Protein AF-A0A8H4QZA7-F1 (afdb_monomer_lite)

Radius of gyration: 27.23 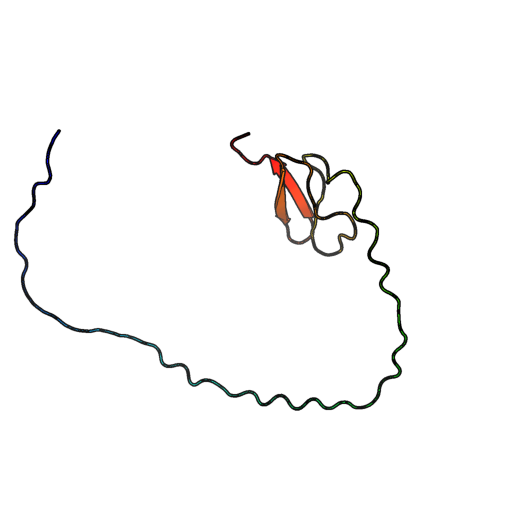Å; chains: 1; bounding box: 53×67×38 Å

Foldseek 3Di:
DDDPD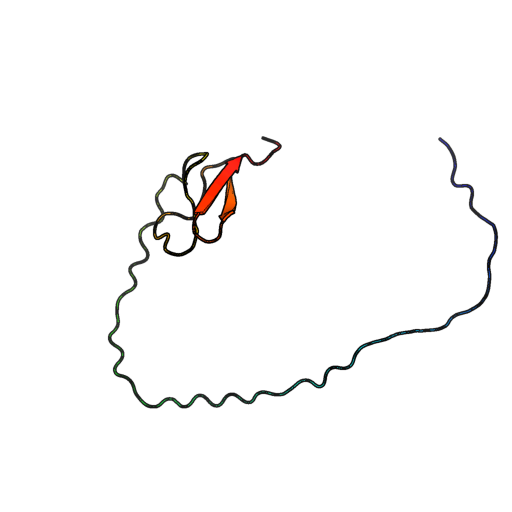DDDDDDDDDDDPPPPPPDPPPPPPDDPPDDDDPDPCPPPPLPPQPPAADEAFDFQDAPPDPHHNGHHPQWHFADPDRHGTGTHGDPPD

InterPro domains:
  IPR000254 Cellulose-binding domain [PF00734] (56-84)
  IPR000254 Cellulose-binding domain [PS00562] (60-87)
  IPR000254 Cellulose-binding domain [PS51164] (52-88)
  IPR000254 Cellulose-binding domain [SM00236] (55-88)
  IPR035971 Cellulose-binding domain superfamily [SSF57180] (54-87)

pLDDT: mean 71.04, std 19.34, range [38.72, 96.62]

Organism: NCBI:txid84607

Structure (mmCIF, N/CA/C/O backbone):
data_AF-A0A8H4QZA7-F1
#
_entry.id   AF-A0A8H4QZA7-F1
#
loop_
_atom_site.group_PDB
_atom_site.id
_atom_site.type_symbol
_atom_site.label_atom_id
_atom_site.label_alt_id
_atom_site.label_comp_id
_atom_site.label_asym_id
_atom_site.label_entity_id
_atom_site.label_seq_id
_atom_site.pdbx_PDB_ins_code
_atom_site.Cartn_x
_atom_site.Cartn_y
_atom_site.Cartn_z
_atom_site.occupancy
_atom_site.B_iso_or_equiv
_atom_site.auth_seq_id
_atom_site.auth_comp_id
_atom_site.auth_asym_id
_atom_site.auth_atom_id
_atom_site.pdbx_PDB_model_num
ATOM 1 N N . MET A 1 1 ? 16.316 -38.491 -27.281 1.00 49.25 1 MET A N 1
ATOM 2 C CA . MET A 1 1 ? 16.766 -39.887 -27.491 1.00 49.25 1 MET A CA 1
ATOM 3 C C . MET A 1 1 ? 17.206 -40.394 -26.117 1.00 49.25 1 MET A C 1
ATOM 5 O O . MET A 1 1 ? 18.049 -39.723 -25.552 1.00 49.25 1 MET A O 1
ATOM 9 N N . THR A 1 2 ? 16.696 -41.438 -25.460 1.00 38.72 2 THR A N 1
ATOM 10 C CA . THR A 1 2 ? 15.512 -42.323 -25.610 1.00 38.72 2 THR A CA 1
ATOM 11 C C . THR A 1 2 ? 15.054 -42.689 -24.164 1.00 38.72 2 THR A C 1
ATOM 13 O O . THR A 1 2 ? 15.745 -42.307 -23.227 1.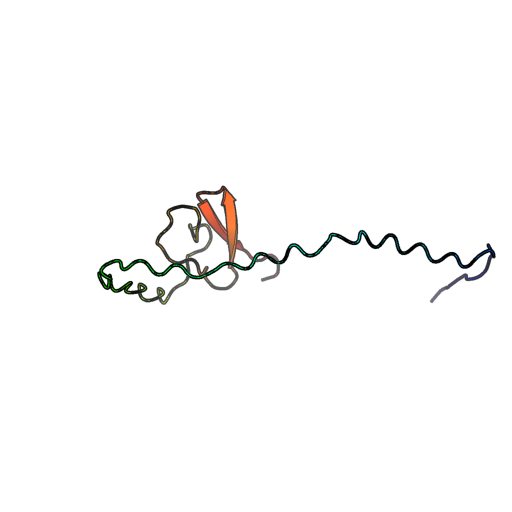00 38.72 2 THR A O 1
ATOM 16 N N . SER A 1 3 ? 13.945 -43.367 -23.844 1.00 39.16 3 SER A N 1
ATOM 17 C CA . SER A 1 3 ? 12.879 -43.998 -24.636 1.00 39.16 3 SER A CA 1
ATOM 18 C C . SER A 1 3 ? 11.581 -44.078 -23.806 1.00 39.16 3 SER A C 1
ATOM 20 O O . SER A 1 3 ? 11.650 -44.230 -22.588 1.00 39.16 3 SER A O 1
ATOM 22 N N . PHE A 1 4 ? 10.402 -44.071 -24.438 1.00 55.19 4 PHE A N 1
ATOM 23 C CA . PHE A 1 4 ? 9.135 -44.402 -23.766 1.00 55.19 4 PHE A CA 1
ATOM 24 C C . PHE A 1 4 ? 8.942 -45.928 -23.743 1.00 55.19 4 PHE A C 1
ATOM 26 O O . PHE A 1 4 ? 8.467 -46.516 -24.715 1.00 55.19 4 PHE A O 1
ATOM 33 N N . LYS A 1 5 ? 9.295 -46.590 -22.633 1.00 48.47 5 LYS A N 1
ATOM 34 C CA . LYS A 1 5 ? 9.041 -48.029 -22.442 1.00 48.47 5 LYS A CA 1
ATOM 35 C C . LYS A 1 5 ? 7.628 -48.249 -21.884 1.00 48.47 5 LYS A C 1
ATOM 37 O O . LYS A 1 5 ? 7.439 -48.412 -20.685 1.00 48.47 5 LYS A O 1
ATOM 42 N N . SER A 1 6 ? 6.642 -48.219 -22.777 1.00 48.81 6 SER A N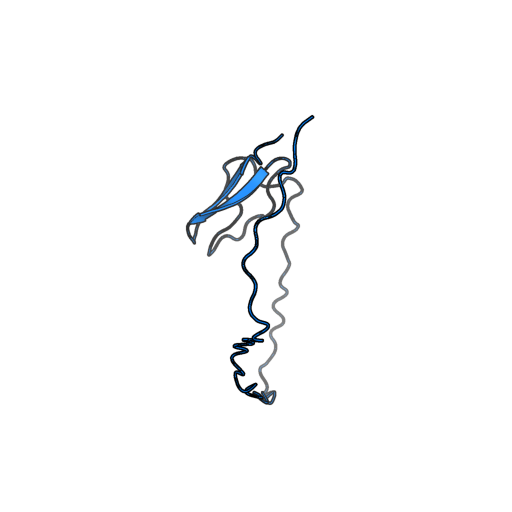 1
ATOM 43 C CA . SER A 1 6 ? 5.267 -48.634 -22.473 1.00 48.81 6 SER A CA 1
ATOM 44 C C . SER A 1 6 ? 5.168 -50.153 -22.219 1.00 48.81 6 SER A C 1
ATOM 46 O O . SER A 1 6 ? 6.075 -50.903 -22.582 1.00 48.81 6 SER A O 1
ATOM 48 N N . LEU A 1 7 ? 4.007 -50.575 -21.698 1.00 48.25 7 LEU A N 1
ATOM 49 C CA . LEU A 1 7 ? 3.446 -51.936 -21.713 1.00 48.25 7 LEU A CA 1
ATOM 50 C C . LEU A 1 7 ? 3.897 -52.956 -20.638 1.00 48.25 7 LEU A C 1
ATOM 52 O O . LEU A 1 7 ? 4.719 -53.831 -20.897 1.00 48.25 7 LEU A O 1
ATOM 56 N N . LEU A 1 8 ? 3.202 -52.942 -19.490 1.00 47.53 8 LEU A N 1
ATOM 57 C CA . LEU A 1 8 ? 2.612 -54.149 -18.869 1.00 47.53 8 LEU A CA 1
ATOM 58 C C . LEU A 1 8 ? 1.443 -53.717 -17.949 1.00 47.53 8 LEU A C 1
ATOM 60 O O . LEU A 1 8 ? 1.653 -53.152 -16.885 1.00 47.53 8 LEU A O 1
ATOM 64 N N . LEU A 1 9 ? 0.207 -53.706 -18.455 1.00 49.97 9 LEU A N 1
ATOM 65 C CA . LEU A 1 9 ? -0.807 -54.737 -18.175 1.00 49.97 9 LEU A CA 1
ATOM 66 C C . LEU A 1 9 ? -1.153 -54.929 -16.682 1.00 49.97 9 LEU A C 1
ATOM 68 O O . LEU A 1 9 ? -0.752 -55.902 -16.053 1.00 49.97 9 LEU A O 1
ATOM 72 N N . VAL A 1 10 ? -2.041 -54.067 -16.182 1.00 46.09 10 VAL A N 1
ATOM 73 C CA . VAL A 1 10 ? -3.123 -54.477 -15.272 1.00 46.09 10 VAL A CA 1
ATOM 74 C C . VAL A 1 10 ? -4.445 -54.019 -15.883 1.00 46.09 10 VAL A C 1
ATOM 76 O O . VAL A 1 10 ? -4.639 -52.841 -16.172 1.00 46.09 10 VAL A O 1
ATOM 79 N N . VAL A 1 11 ? -5.314 -54.987 -16.159 1.00 50.34 11 VAL A N 1
ATOM 80 C CA . VAL A 1 11 ? -6.684 -54.797 -16.664 1.00 50.34 11 VAL A CA 1
ATOM 81 C C . VAL A 1 11 ? -7.639 -54.833 -15.459 1.00 50.34 11 VAL A C 1
ATOM 83 O O . VAL A 1 11 ? -7.247 -55.323 -14.404 1.00 50.34 11 VAL A O 1
ATOM 86 N N . VAL A 1 12 ? -8.903 -54.430 -15.664 1.00 44.44 12 VAL A N 1
ATOM 87 C CA . VAL A 1 12 ? -10.057 -54.549 -14.737 1.00 44.44 12 VAL A CA 1
ATOM 88 C C . VAL A 1 12 ? -10.177 -53.403 -13.708 1.00 44.44 12 VAL A C 1
ATOM 90 O O . VAL A 1 12 ? -9.228 -53.144 -12.976 1.00 44.44 12 VAL A O 1
ATOM 93 N N . PRO A 1 13 ? -11.364 -52.781 -13.532 1.00 48.09 13 PRO A N 1
ATOM 94 C CA . PRO A 1 13 ? -12.430 -52.504 -14.501 1.00 48.09 13 PRO A CA 1
ATOM 95 C C . PRO A 1 13 ? -12.812 -51.004 -14.523 1.00 48.09 13 PRO A C 1
ATOM 97 O O . PRO A 1 13 ? -12.323 -50.195 -13.736 1.00 48.09 13 PRO A O 1
ATOM 100 N N . ALA A 1 14 ? -13.768 -50.625 -15.373 1.00 55.25 14 ALA A N 1
ATOM 101 C CA . ALA A 1 14 ? -14.467 -49.355 -15.196 1.00 55.25 14 ALA A CA 1
ATOM 102 C C . ALA A 1 14 ? -15.365 -49.416 -13.944 1.00 55.25 14 ALA A C 1
ATOM 104 O O . ALA A 1 14 ? -16.369 -50.127 -13.948 1.00 55.25 14 ALA A O 1
ATOM 105 N N . ILE A 1 15 ? -15.039 -48.642 -12.905 1.00 54.94 15 ILE A N 1
ATOM 106 C CA . ILE A 1 15 ? -16.010 -48.225 -11.883 1.00 54.94 15 ILE A CA 1
ATOM 107 C C . ILE A 1 15 ? -15.985 -46.706 -11.723 1.00 54.94 15 ILE A C 1
ATOM 109 O O . ILE A 1 15 ? -15.038 -46.107 -11.214 1.00 54.94 15 ILE A O 1
ATOM 113 N N . SER A 1 16 ? -17.063 -46.079 -12.184 1.00 56.75 16 SER A N 1
ATOM 114 C CA . SER A 1 16 ? -17.373 -44.680 -11.926 1.00 56.75 16 SER A CA 1
ATOM 115 C C . SER A 1 16 ? -17.628 -44.482 -10.431 1.00 56.75 16 SER A C 1
ATOM 117 O O . SER A 1 16 ? -18.698 -44.826 -9.940 1.00 56.75 16 SER A O 1
ATOM 119 N N . SER A 1 17 ? -16.674 -43.886 -9.716 1.00 53.47 17 SER A N 1
ATOM 120 C CA . SER A 1 17 ? -16.852 -43.465 -8.319 1.00 53.47 17 SER A CA 1
ATOM 121 C C . SER A 1 17 ? -16.905 -41.945 -8.218 1.00 53.47 17 SER A C 1
ATOM 123 O O . SER A 1 17 ? -16.043 -41.297 -7.626 1.00 53.47 17 SER A O 1
ATOM 125 N N . THR A 1 18 ? -17.950 -41.363 -8.809 1.00 57.09 18 THR A N 1
ATOM 126 C CA . THR A 1 18 ? -18.342 -39.973 -8.563 1.00 57.09 18 THR A CA 1
ATOM 127 C C . THR A 1 18 ? -18.907 -39.841 -7.150 1.00 57.09 18 THR A C 1
ATOM 129 O O . THR A 1 18 ? -20.122 -39.834 -6.955 1.00 57.09 18 THR A O 1
ATOM 132 N N . LEU A 1 19 ? -18.031 -39.689 -6.154 1.00 54.47 19 LEU A N 1
ATOM 133 C CA . LEU A 1 19 ? -18.404 -39.176 -4.832 1.00 54.47 19 LEU A CA 1
ATOM 134 C C . LEU A 1 19 ? -18.618 -37.657 -4.910 1.00 54.47 19 LEU A C 1
ATOM 136 O O . LEU A 1 19 ? -17.912 -36.859 -4.297 1.00 54.47 19 LEU A O 1
ATOM 140 N N . ALA A 1 20 ? -19.613 -37.261 -5.704 1.00 62.84 20 ALA A N 1
ATOM 141 C CA . ALA A 1 20 ? -20.158 -35.919 -5.675 1.00 62.84 20 ALA A CA 1
ATOM 142 C C . ALA A 1 20 ? -20.967 -35.773 -4.380 1.00 62.84 20 ALA A C 1
ATOM 144 O O . ALA A 1 20 ? -22.100 -36.243 -4.290 1.00 62.84 20 ALA A O 1
ATOM 145 N N . LEU A 1 21 ? -20.375 -35.139 -3.364 1.00 51.66 21 LEU A N 1
ATOM 146 C CA . LEU A 1 21 ? -21.106 -34.713 -2.173 1.00 51.66 21 LEU A CA 1
ATOM 147 C C . LEU A 1 21 ? -22.130 -33.644 -2.576 1.00 51.66 21 LEU A C 1
ATOM 149 O O . LEU A 1 21 ? -21.816 -32.460 -2.693 1.00 51.66 21 LEU A O 1
ATOM 153 N N . THR A 1 22 ? -23.368 -34.080 -2.797 1.00 50.84 22 THR A N 1
ATOM 154 C CA . THR A 1 22 ? -24.520 -33.212 -3.033 1.00 50.84 22 THR A CA 1
ATOM 155 C C . THR A 1 22 ? -24.892 -32.494 -1.739 1.00 50.84 22 THR A C 1
ATOM 157 O O . THR A 1 22 ? -25.711 -32.975 -0.955 1.00 50.84 22 THR A O 1
ATOM 160 N N . ILE A 1 23 ? -24.282 -31.332 -1.511 1.00 67.19 23 ILE A N 1
ATOM 161 C CA . ILE A 1 23 ? -24.743 -30.383 -0.498 1.00 67.19 23 ILE A CA 1
ATOM 162 C C . ILE A 1 23 ? -26.077 -29.802 -1.001 1.00 67.19 23 ILE A C 1
ATOM 164 O O . ILE A 1 23 ? -26.118 -29.314 -2.135 1.00 67.19 23 ILE A O 1
ATOM 168 N N . PRO A 1 24 ? -27.172 -29.825 -0.219 1.00 62.59 24 PRO A N 1
ATOM 169 C CA . PRO A 1 24 ? -28.391 -29.132 -0.609 1.00 62.59 24 PRO A CA 1
ATOM 170 C C . PRO A 1 24 ? -28.118 -27.625 -0.672 1.00 62.59 24 PRO A C 1
ATOM 172 O O . PRO A 1 24 ? -27.641 -27.027 0.294 1.00 62.59 24 PRO A O 1
ATOM 175 N N . ALA A 1 25 ? -28.429 -27.005 -1.810 1.00 64.25 25 ALA A N 1
ATOM 176 C CA . ALA A 1 25 ? -28.321 -25.563 -1.973 1.00 64.25 25 ALA A CA 1
ATOM 177 C C . ALA A 1 25 ? -29.364 -24.868 -1.085 1.00 64.25 25 ALA A C 1
ATOM 179 O O . ALA A 1 25 ? -30.531 -24.751 -1.453 1.00 64.25 25 ALA A O 1
ATOM 180 N N . ALA A 1 26 ? -28.943 -24.413 0.097 1.00 58.97 26 ALA A N 1
ATOM 181 C CA . ALA A 1 26 ? -29.777 -23.607 0.976 1.00 58.97 26 ALA A CA 1
ATOM 182 C C . ALA A 1 26 ? -30.104 -22.274 0.283 1.00 58.97 26 ALA A C 1
ATOM 184 O O . ALA A 1 26 ? -29.275 -21.366 0.219 1.00 58.97 26 ALA A O 1
ATOM 185 N N . THR A 1 27 ? -31.315 -22.162 -0.262 1.00 55.22 27 THR A N 1
ATOM 186 C CA . THR A 1 27 ? -31.815 -20.930 -0.874 1.00 55.22 27 THR A CA 1
ATOM 187 C C . THR A 1 27 ? -32.137 -19.917 0.222 1.00 55.22 27 THR A C 1
ATOM 189 O O . THR A 1 27 ? -33.251 -19.872 0.741 1.00 55.22 27 THR A O 1
ATOM 192 N N . ILE A 1 28 ? -31.148 -19.106 0.604 1.00 56.53 28 ILE A N 1
ATOM 193 C CA . ILE A 1 28 ? -31.353 -18.014 1.559 1.00 56.53 28 ILE A CA 1
ATOM 194 C C . ILE A 1 28 ? -31.993 -16.837 0.817 1.00 56.53 28 ILE A C 1
ATOM 196 O O . ILE A 1 28 ? -31.311 -15.960 0.287 1.00 56.53 28 ILE A O 1
ATOM 200 N N . THR A 1 29 ? -33.326 -16.821 0.785 1.00 57.09 29 THR A N 1
ATOM 201 C CA . THR A 1 29 ? -34.118 -15.671 0.334 1.00 57.09 29 THR A CA 1
ATOM 202 C C . THR A 1 29 ? -33.951 -14.520 1.328 1.00 57.09 29 THR A C 1
ATOM 204 O O . THR A 1 29 ? -34.738 -14.362 2.259 1.00 57.09 29 THR A O 1
ATOM 207 N N . SER A 1 30 ? -32.902 -13.717 1.147 1.00 43.09 30 SER A N 1
ATOM 208 C CA . SER A 1 30 ? -32.685 -12.502 1.931 1.00 43.09 30 SER A CA 1
ATOM 209 C C . SER A 1 30 ? -33.588 -11.380 1.417 1.00 43.09 30 SER A C 1
ATOM 211 O O . SER A 1 30 ? -33.341 -10.785 0.367 1.00 43.09 30 SER A O 1
ATOM 213 N N . THR A 1 31 ? -34.664 -11.102 2.149 1.00 57.59 31 THR A N 1
ATOM 214 C CA . THR A 1 31 ? -35.538 -9.949 1.909 1.00 57.59 31 THR A CA 1
ATOM 215 C C . THR A 1 31 ? -34.827 -8.648 2.299 1.00 57.59 31 THR A C 1
ATOM 217 O O . THR A 1 31 ? -34.423 -8.526 3.460 1.00 57.59 31 THR A O 1
ATOM 220 N N . PRO A 1 32 ? -34.723 -7.635 1.419 1.00 60.44 32 PRO A N 1
ATOM 221 C CA . PRO A 1 32 ? -34.202 -6.329 1.807 1.00 60.44 32 PRO A CA 1
ATOM 222 C C . PRO A 1 32 ? -35.239 -5.566 2.647 1.00 60.44 32 PRO A C 1
ATOM 224 O O . PRO A 1 32 ? -36.091 -4.852 2.118 1.00 60.44 32 PRO A O 1
ATOM 227 N N . VAL A 1 33 ? -35.154 -5.693 3.973 1.00 57.16 33 VAL A N 1
ATOM 228 C CA . VAL A 1 33 ? -35.883 -4.823 4.909 1.00 57.16 33 VAL A CA 1
ATOM 229 C C . VAL A 1 33 ? -35.190 -3.460 4.940 1.00 57.16 33 VAL A C 1
ATOM 231 O O . VAL A 1 33 ? -34.250 -3.234 5.699 1.00 57.16 33 VAL A O 1
ATOM 234 N N . GLN A 1 34 ? -35.653 -2.541 4.092 1.00 59.84 34 GLN A N 1
ATOM 235 C CA . GLN A 1 34 ? -35.300 -1.125 4.186 1.00 59.84 34 GLN A CA 1
ATOM 236 C C . GLN A 1 34 ? -36.200 -0.429 5.212 1.00 59.84 34 GLN A C 1
ATOM 238 O O . GLN A 1 34 ? -37.229 0.149 4.869 1.00 59.84 34 GLN A O 1
ATOM 243 N N . THR A 1 35 ? -35.783 -0.452 6.477 1.00 52.72 35 THR A N 1
ATOM 244 C CA . THR A 1 35 ? -36.261 0.516 7.471 1.00 52.72 35 THR A CA 1
ATOM 245 C C . THR A 1 35 ? -35.374 1.754 7.374 1.00 52.72 35 THR A C 1
ATOM 247 O O . THR A 1 35 ? -34.150 1.640 7.422 1.00 52.72 35 THR A O 1
ATOM 250 N N . GLY A 1 36 ? -35.979 2.926 7.178 1.00 67.88 36 GLY A N 1
ATOM 251 C CA . GLY A 1 36 ? -35.252 4.147 6.828 1.00 67.88 36 GLY A CA 1
ATOM 252 C C . GLY A 1 36 ? -34.191 4.557 7.853 1.00 67.88 36 GLY A C 1
ATOM 253 O O . GLY A 1 36 ? -34.476 4.682 9.041 1.00 67.88 36 GLY A O 1
ATOM 254 N N . SER A 1 37 ? -32.986 4.838 7.359 1.00 67.25 37 SER A N 1
ATOM 255 C CA . SER A 1 37 ? -31.938 5.570 8.072 1.00 67.25 37 SER A CA 1
ATOM 256 C C . SER A 1 37 ? -31.641 6.847 7.290 1.00 67.25 37 SER A C 1
ATOM 258 O O . SER A 1 37 ? -31.664 6.823 6.056 1.00 67.25 37 SER A O 1
ATOM 260 N N . CYS A 1 38 ? -31.392 7.973 7.966 1.00 51.97 38 CYS A N 1
ATOM 261 C CA . CYS A 1 38 ? -30.994 9.180 7.251 1.00 51.97 38 CYS A CA 1
ATOM 262 C C . CYS A 1 38 ? -29.570 8.991 6.710 1.00 51.97 38 CYS A C 1
ATOM 264 O O . CYS A 1 38 ? -28.613 8.775 7.454 1.00 51.97 38 CYS A O 1
ATOM 266 N N . PHE A 1 39 ? -29.430 9.038 5.387 1.00 61.75 39 PHE A N 1
ATOM 267 C CA . PHE A 1 39 ? -28.130 8.925 4.744 1.00 61.75 39 PHE A CA 1
ATOM 268 C C . PHE A 1 39 ? -27.376 10.245 4.891 1.00 61.75 39 PHE A C 1
ATOM 270 O O . PHE A 1 39 ? -27.503 11.153 4.070 1.00 61.75 39 PHE A O 1
ATOM 277 N N . THR A 1 40 ? -26.555 10.340 5.935 1.00 54.62 40 THR A N 1
ATOM 278 C CA . THR A 1 40 ? -25.451 11.297 5.959 1.00 54.62 40 THR A CA 1
ATOM 279 C C . THR A 1 40 ? -24.465 10.877 4.873 1.00 54.62 40 THR A C 1
ATOM 281 O O . THR A 1 40 ? -23.723 9.910 5.043 1.00 54.62 40 THR A O 1
ATOM 284 N N . THR A 1 41 ? -24.478 11.576 3.737 1.00 55.19 41 THR A N 1
ATOM 285 C CA . THR A 1 41 ? -23.535 11.355 2.632 1.00 55.19 41 THR A CA 1
ATOM 286 C C . THR A 1 41 ? -22.134 11.798 3.049 1.00 55.19 41 THR A C 1
ATOM 288 O O . THR A 1 41 ? -21.668 12.879 2.689 1.00 55.19 41 THR A O 1
ATOM 291 N N . THR A 1 42 ? -21.444 10.960 3.821 1.00 52.59 42 THR A N 1
ATOM 292 C CA . THR A 1 42 ? -20.014 11.117 4.076 1.00 52.59 42 THR A CA 1
ATOM 293 C C . THR A 1 42 ? -19.289 10.817 2.773 1.00 52.59 42 THR A C 1
ATOM 295 O O . THR A 1 42 ? -19.124 9.660 2.389 1.00 52.59 42 THR A O 1
ATOM 298 N N . VAL A 1 43 ? -18.902 11.876 2.065 1.00 58.66 43 VAL A N 1
ATOM 299 C CA . VAL A 1 43 ? -18.142 11.779 0.820 1.00 58.66 43 VAL A CA 1
ATOM 300 C C . VAL A 1 43 ? -16.809 11.106 1.139 1.00 58.66 43 VAL A C 1
ATOM 302 O O . VAL A 1 43 ? -15.924 11.719 1.733 1.00 58.66 43 VAL A O 1
ATOM 305 N N . VAL A 1 44 ? -16.662 9.833 0.771 1.00 61.47 44 VAL A N 1
ATOM 306 C CA . VAL A 1 44 ? -15.370 9.147 0.841 1.00 61.47 44 VAL A CA 1
ATOM 307 C C . VAL A 1 44 ? -14.537 9.668 -0.323 1.00 61.47 44 VAL A C 1
ATOM 309 O O . VAL A 1 44 ? -14.506 9.079 -1.401 1.00 61.47 44 VAL A O 1
ATOM 312 N N . THR A 1 45 ? -13.884 10.812 -0.118 1.00 50.41 45 THR A N 1
ATOM 313 C CA . THR A 1 45 ? -12.785 11.258 -0.973 1.00 50.41 45 THR A CA 1
ATOM 314 C C . THR A 1 45 ? -11.683 10.217 -0.890 1.00 50.41 45 THR A C 1
ATOM 316 O O . THR A 1 45 ? -10.883 10.228 0.046 1.00 50.41 45 THR A O 1
ATOM 319 N N . THR A 1 46 ? -11.661 9.300 -1.857 1.00 53.72 46 THR A N 1
ATOM 320 C CA . THR A 1 46 ? -10.530 8.407 -2.090 1.00 53.72 46 THR A CA 1
ATOM 321 C C . THR A 1 46 ? -9.291 9.289 -2.253 1.00 53.72 46 THR A C 1
ATOM 323 O O . THR A 1 46 ? -9.292 10.140 -3.148 1.00 53.72 46 THR A O 1
ATOM 326 N N . PRO A 1 47 ? -8.265 9.169 -1.390 1.00 63.25 47 PRO A N 1
ATOM 327 C CA . PRO A 1 47 ? -7.052 9.955 -1.551 1.00 63.25 47 PRO A CA 1
ATOM 328 C C . PRO A 1 47 ? -6.465 9.702 -2.944 1.00 63.25 47 PRO A C 1
ATOM 330 O O . PRO A 1 47 ? -6.526 8.562 -3.417 1.00 63.25 47 PRO A O 1
ATOM 333 N N . PRO A 1 48 ? -5.908 10.721 -3.623 1.00 53.56 48 PRO A N 1
ATOM 334 C CA . PRO A 1 48 ? -5.239 10.496 -4.895 1.00 53.56 48 PRO A CA 1
ATOM 335 C C . PRO A 1 48 ? -4.138 9.456 -4.686 1.00 53.56 48 PRO A C 1
ATOM 337 O O . PRO A 1 48 ? -3.268 9.643 -3.832 1.00 53.56 48 PRO A O 1
ATOM 340 N N . ALA A 1 49 ? -4.195 8.358 -5.444 1.00 58.56 49 ALA A N 1
ATOM 341 C CA . ALA A 1 49 ? -3.168 7.326 -5.399 1.00 58.56 49 ALA A CA 1
ATOM 342 C C . ALA A 1 49 ? -1.806 7.999 -5.646 1.00 58.56 49 ALA A C 1
ATOM 344 O O . ALA A 1 49 ? -1.652 8.676 -6.670 1.00 58.56 49 ALA A O 1
ATOM 345 N N . PRO A 1 50 ? -0.839 7.899 -4.715 1.00 56.88 50 PRO A N 1
ATOM 346 C CA . PRO A 1 50 ? 0.407 8.628 -4.848 1.00 56.88 50 PRO A CA 1
ATOM 347 C C . PRO A 1 50 ? 1.141 8.150 -6.096 1.00 56.88 50 PRO A C 1
ATOM 349 O O . PRO A 1 50 ? 1.306 6.957 -6.339 1.00 56.88 50 PRO A O 1
ATOM 352 N N . THR A 1 51 ? 1.605 9.113 -6.886 1.00 61.88 51 THR A N 1
ATOM 353 C CA . THR A 1 51 ? 2.252 8.908 -8.190 1.00 61.88 51 THR A CA 1
ATOM 354 C C . THR A 1 51 ? 3.635 8.249 -8.111 1.00 61.88 51 THR A C 1
ATOM 356 O O . THR A 1 51 ? 4.283 8.056 -9.137 1.00 61.88 51 THR A O 1
ATOM 359 N N . GLY A 1 52 ? 4.072 7.854 -6.913 1.00 70.38 52 GLY A N 1
ATOM 360 C CA . GLY A 1 52 ? 5.141 6.891 -6.682 1.00 70.38 52 GLY A CA 1
ATOM 361 C C . GLY A 1 52 ? 4.633 5.785 -5.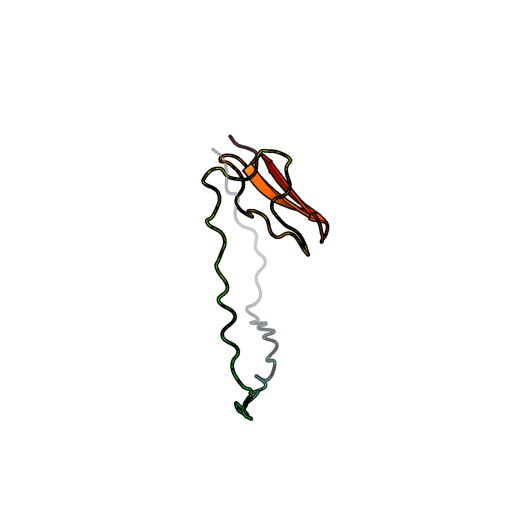758 1.00 70.38 52 GLY A C 1
ATOM 362 O O . GLY A 1 52 ? 4.157 6.072 -4.660 1.00 70.38 52 GLY A O 1
ATOM 363 N N . GLY A 1 53 ? 4.739 4.531 -6.204 1.00 85.25 53 GLY A N 1
ATOM 364 C CA . GLY A 1 53 ? 4.407 3.369 -5.379 1.00 85.25 53 GLY A CA 1
ATOM 365 C C . GLY A 1 53 ? 5.325 3.245 -4.159 1.00 85.25 53 GLY A C 1
ATOM 366 O O . GLY A 1 53 ? 6.444 3.765 -4.149 1.00 85.25 53 GLY A O 1
ATOM 367 N N . VAL A 1 54 ? 4.856 2.530 -3.137 1.00 91.44 54 VAL A N 1
ATOM 368 C CA . VAL A 1 54 ? 5.572 2.291 -1.878 1.00 91.44 54 VAL A CA 1
ATOM 369 C C . VAL A 1 54 ? 6.992 1.770 -2.156 1.00 91.44 54 VAL A C 1
ATOM 371 O O . VAL A 1 54 ? 7.141 0.806 -2.918 1.00 91.44 54 VAL A O 1
ATOM 374 N N . PRO A 1 55 ? 8.041 2.377 -1.564 1.00 91.31 55 PRO A N 1
ATOM 375 C CA . PRO A 1 55 ? 9.410 1.964 -1.827 1.00 91.31 55 PRO A CA 1
ATOM 376 C C . PRO A 1 55 ? 9.701 0.552 -1.304 1.00 91.31 55 PRO A C 1
ATOM 378 O O . PRO A 1 55 ? 9.015 0.020 -0.429 1.00 91.31 55 PRO A O 1
ATOM 381 N N . LEU A 1 56 ? 10.762 -0.063 -1.822 1.00 92.06 56 LEU A N 1
ATOM 382 C CA . LEU A 1 56 ? 11.174 -1.400 -1.404 1.00 92.06 56 LEU A CA 1
ATOM 383 C C . LEU A 1 56 ? 11.433 -1.459 0.116 1.00 92.06 56 LEU A C 1
ATOM 385 O O . LEU A 1 56 ? 12.088 -0.582 0.674 1.00 92.06 56 LEU A O 1
ATOM 389 N N . TRP A 1 57 ? 10.927 -2.513 0.759 1.00 93.25 57 TRP A N 1
ATOM 390 C CA . TRP A 1 57 ? 10.921 -2.787 2.203 1.00 93.25 57 TRP A CA 1
ATOM 391 C C . TRP A 1 57 ? 9.979 -1.932 3.072 1.00 93.25 57 TRP A C 1
ATOM 393 O O . TRP A 1 57 ? 9.928 -2.148 4.285 1.00 93.25 57 TRP A O 1
ATOM 403 N N . TRP A 1 58 ? 9.178 -1.036 2.486 1.00 94.62 58 TRP A N 1
ATOM 404 C CA . TRP A 1 58 ? 8.191 -0.223 3.213 1.00 94.62 58 TRP A CA 1
ATOM 405 C C . TRP A 1 58 ? 6.810 -0.884 3.318 1.00 94.62 58 TRP A C 1
ATOM 407 O O . TRP A 1 58 ? 6.520 -1.874 2.642 1.00 94.62 58 TRP A O 1
ATOM 417 N N . GLN A 1 59 ? 5.956 -0.331 4.188 1.00 96.00 59 GLN A N 1
ATOM 418 C CA . GLN A 1 59 ? 4.599 -0.826 4.413 1.00 96.00 59 GLN A CA 1
ATOM 419 C C . GLN A 1 59 ? 3.658 -0.453 3.263 1.00 96.00 59 GLN A C 1
ATOM 421 O O . GLN A 1 59 ? 3.526 0.725 2.936 1.00 96.00 59 GLN A O 1
ATOM 426 N N . CYS A 1 60 ? 2.963 -1.457 2.733 1.00 96.00 60 CYS A N 1
ATOM 427 C CA . CYS A 1 60 ? 1.968 -1.375 1.655 1.00 96.00 60 CYS A CA 1
ATOM 428 C C . CYS A 1 60 ? 0.607 -1.966 2.056 1.00 96.00 60 CYS A C 1
ATOM 430 O O . CYS A 1 60 ? -0.222 -2.274 1.210 1.00 96.00 60 CYS A O 1
ATOM 432 N N . GLY A 1 61 ? 0.373 -2.213 3.345 1.00 94.94 61 GLY A N 1
ATOM 433 C CA . GLY A 1 61 ? -0.891 -2.787 3.789 1.00 94.94 61 GLY A CA 1
ATOM 434 C C . GLY A 1 61 ? -0.861 -3.352 5.199 1.00 94.94 61 GLY A C 1
ATOM 435 O O . GLY A 1 61 ? 0.127 -3.230 5.933 1.00 94.94 61 GLY A O 1
ATOM 436 N N . GLY A 1 62 ? -1.974 -3.992 5.545 1.00 95.94 62 GLY A N 1
ATOM 437 C CA . GLY A 1 62 ? -2.278 -4.514 6.872 1.00 95.94 62 GLY A CA 1
ATOM 438 C C . GLY A 1 62 ? -3.499 -3.838 7.496 1.00 95.94 62 GLY A C 1
ATOM 439 O O . GLY A 1 62 ? -3.950 -2.782 7.053 1.00 95.94 62 GLY A O 1
ATOM 440 N N . LEU A 1 63 ? -4.058 -4.464 8.529 1.00 96.00 63 LEU A N 1
ATOM 441 C CA . LEU A 1 63 ? -5.191 -3.934 9.286 1.00 96.00 63 LEU A CA 1
ATOM 442 C C . LEU A 1 63 ? -4.868 -2.540 9.854 1.00 96.00 63 LEU A C 1
ATOM 444 O O . LEU A 1 63 ? -3.888 -2.367 10.574 1.00 96.00 63 LEU A O 1
ATOM 448 N N . GLY A 1 64 ? -5.712 -1.555 9.536 1.00 93.81 64 GLY A N 1
ATOM 449 C CA . GLY A 1 64 ? -5.552 -0.163 9.972 1.00 93.81 64 GLY A CA 1
ATOM 450 C C . GLY A 1 64 ? -4.594 0.687 9.127 1.00 93.81 64 GLY A C 1
ATOM 451 O O . GLY A 1 64 ? -4.444 1.873 9.411 1.00 93.81 64 GLY A O 1
ATOM 452 N N . TYR A 1 65 ? -3.970 0.132 8.085 1.00 92.12 65 TYR A N 1
ATOM 453 C CA . TYR A 1 65 ? -3.141 0.905 7.161 1.00 92.12 65 TYR A CA 1
ATOM 454 C C . TYR A 1 65 ? -4.012 1.737 6.204 1.00 92.12 65 TYR A C 1
ATOM 456 O O . TYR A 1 65 ? -4.861 1.196 5.499 1.00 92.12 65 TYR A O 1
ATOM 464 N N . THR A 1 66 ? -3.786 3.053 6.168 1.00 91.25 66 THR A N 1
ATOM 465 C CA . THR A 1 66 ? -4.526 4.020 5.329 1.00 91.25 66 THR A CA 1
ATOM 466 C C . THR A 1 66 ? -3.657 4.674 4.247 1.00 91.25 66 THR A C 1
ATOM 468 O O . THR A 1 66 ? -4.053 5.680 3.661 1.00 91.25 66 THR A O 1
ATOM 471 N N . GLY A 1 67 ? -2.441 4.164 4.040 1.00 87.19 67 GLY A N 1
ATOM 472 C CA . GLY A 1 67 ? -1.521 4.633 3.005 1.00 87.19 67 GLY A CA 1
ATOM 473 C C . GLY A 1 67 ? -1.712 3.909 1.662 1.00 87.19 67 GLY A C 1
ATOM 474 O O . GLY A 1 67 ? -2.661 3.142 1.502 1.00 87.19 67 GLY A O 1
ATOM 475 N N . PRO A 1 68 ? -0.807 4.132 0.695 1.00 88.56 68 PRO A N 1
ATOM 476 C CA . PRO A 1 68 ? -0.808 3.427 -0.588 1.00 88.56 68 PRO A CA 1
ATOM 477 C C . PRO A 1 68 ? -0.527 1.925 -0.481 1.00 88.56 68 PRO A C 1
ATOM 479 O O . PRO A 1 68 ? 0.452 1.493 0.117 1.00 88.56 68 PRO A O 1
ATOM 482 N N . ASP A 1 69 ? -1.347 1.127 -1.152 1.00 90.25 69 ASP A N 1
ATOM 483 C CA . ASP A 1 69 ? -1.232 -0.330 -1.250 1.00 90.25 69 ASP A CA 1
ATOM 484 C C . ASP A 1 69 ? -0.350 -0.810 -2.421 1.00 90.25 69 ASP A C 1
ATOM 486 O O . ASP A 1 69 ? 0.164 -1.932 -2.428 1.00 90.25 69 ASP A O 1
ATOM 490 N N . ILE A 1 70 ? -0.119 0.061 -3.405 1.00 90.25 70 ILE A N 1
ATOM 491 C CA . ILE A 1 70 ? 0.686 -0.228 -4.596 1.00 90.25 70 ILE A CA 1
ATOM 492 C C . ILE A 1 70 ? 2.182 -0.054 -4.295 1.00 90.25 70 ILE A C 1
ATOM 494 O O . ILE A 1 70 ? 2.646 1.048 -4.003 1.00 90.25 70 ILE A O 1
ATOM 498 N N . CYS A 1 71 ? 2.958 -1.129 -4.441 1.00 92.81 71 CYS A N 1
ATOM 499 C CA . CYS A 1 71 ? 4.423 -1.089 -4.406 1.00 92.81 71 CYS A CA 1
ATOM 500 C C . CYS A 1 71 ? 5.035 -0.469 -5.670 1.00 92.81 71 CYS A C 1
ATOM 502 O O . CYS A 1 71 ? 4.457 -0.527 -6.755 1.00 92.81 71 CYS A O 1
ATOM 504 N N . GLY A 1 72 ? 6.252 0.068 -5.549 1.00 89.81 72 GLY A N 1
ATOM 505 C CA . GLY A 1 72 ? 7.069 0.457 -6.699 1.00 89.81 72 GLY A CA 1
ATOM 506 C C . GLY A 1 72 ? 7.367 -0.715 -7.649 1.00 89.81 72 GLY A C 1
ATOM 507 O O . GLY A 1 72 ? 7.318 -1.885 -7.261 1.00 89.81 72 GLY A O 1
ATOM 508 N N . ALA A 1 73 ? 7.696 -0.399 -8.905 1.00 88.44 73 ALA A N 1
ATOM 509 C CA . ALA A 1 73 ? 7.986 -1.395 -9.939 1.00 88.44 73 ALA A CA 1
ATOM 510 C C . ALA A 1 73 ? 9.079 -2.400 -9.508 1.00 88.44 73 ALA A C 1
ATOM 512 O O . ALA A 1 73 ? 9.999 -2.060 -8.766 1.00 88.44 73 ALA A O 1
ATOM 513 N N . GLY A 1 74 ? 8.957 -3.658 -9.949 1.00 88.75 74 GLY A N 1
ATOM 514 C CA . GLY A 1 74 ? 9.841 -4.759 -9.528 1.00 88.75 74 GLY A CA 1
ATOM 515 C C . GLY A 1 74 ? 9.593 -5.279 -8.101 1.00 88.75 74 GLY A C 1
ATOM 516 O O . GLY A 1 74 ? 10.241 -6.236 -7.675 1.00 88.75 74 GLY A O 1
ATOM 517 N N . SER A 1 75 ? 8.639 -4.696 -7.367 1.00 92.62 75 SER A N 1
ATOM 518 C CA . SER A 1 75 ? 8.270 -5.094 -6.004 1.00 92.62 75 SER A CA 1
ATOM 519 C C . SER A 1 75 ? 6.803 -5.526 -5.923 1.00 92.62 75 SER A C 1
ATOM 521 O O . SER A 1 75 ? 5.957 -5.051 -6.677 1.00 92.62 75 SER A O 1
ATOM 523 N N . LYS A 1 76 ? 6.484 -6.412 -4.976 1.00 92.69 76 LYS A N 1
ATOM 524 C CA . LYS A 1 76 ? 5.117 -6.873 -4.676 1.00 92.69 76 LYS A CA 1
ATOM 525 C C . LYS A 1 76 ? 4.814 -6.693 -3.191 1.00 92.69 76 LYS A C 1
ATOM 527 O O . LYS A 1 76 ? 5.714 -6.861 -2.367 1.00 92.69 76 LYS A O 1
ATOM 532 N N . CYS A 1 77 ? 3.560 -6.408 -2.851 1.00 94.94 77 CYS A N 1
ATOM 533 C CA . CYS A 1 77 ? 3.140 -6.327 -1.457 1.00 94.94 77 CYS A CA 1
ATOM 534 C C . CYS A 1 77 ? 2.996 -7.743 -0.878 1.00 94.94 77 CYS A C 1
ATOM 536 O O . CYS A 1 77 ? 2.208 -8.543 -1.381 1.00 94.94 77 CYS A O 1
ATOM 538 N N . VAL A 1 78 ? 3.788 -8.076 0.142 1.00 94.94 78 VAL A N 1
ATOM 539 C CA . VAL A 1 78 ? 3.811 -9.394 0.793 1.00 94.94 78 VAL A CA 1
ATOM 540 C C . VAL A 1 78 ? 3.314 -9.256 2.234 1.00 94.94 78 VAL A C 1
ATOM 542 O O . VAL A 1 78 ? 3.888 -8.469 2.988 1.00 94.94 78 VAL A O 1
ATOM 545 N N . PRO A 1 79 ? 2.288 -10.009 2.665 1.00 95.62 79 PRO A N 1
ATOM 546 C CA . PRO A 1 79 ? 1.867 -10.008 4.061 1.00 95.62 79 PRO A CA 1
ATOM 547 C C . PRO A 1 79 ? 2.967 -10.602 4.950 1.00 95.62 79 PRO A C 1
ATOM 549 O O . PRO A 1 79 ? 3.359 -11.753 4.771 1.00 95.62 79 PRO A O 1
ATOM 552 N N . VAL A 1 80 ? 3.450 -9.826 5.924 1.00 95.81 80 VAL A N 1
ATOM 553 C CA . VAL A 1 80 ? 4.388 -10.307 6.957 1.00 95.81 80 VAL A CA 1
ATOM 554 C C . VAL A 1 80 ? 3.613 -10.705 8.213 1.00 95.81 80 VAL A C 1
ATOM 556 O O . VAL A 1 80 ? 3.917 -11.707 8.853 1.00 95.81 80 VAL A O 1
ATOM 559 N N . ASN A 1 81 ? 2.579 -9.934 8.557 1.00 95.81 81 ASN A N 1
ATOM 560 C CA . ASN A 1 81 ? 1.578 -10.271 9.565 1.00 95.81 81 ASN A CA 1
ATOM 561 C C . ASN A 1 81 ? 0.257 -9.532 9.266 1.00 95.81 81 ASN A C 1
ATOM 563 O O . ASN A 1 81 ? 0.173 -8.752 8.321 1.00 95.81 81 ASN A O 1
ATOM 567 N N . GLN A 1 82 ? -0.778 -9.751 10.082 1.00 95.94 82 GLN A N 1
ATOM 568 C CA . GLN A 1 82 ? -2.110 -9.162 9.873 1.00 95.94 82 GLN A CA 1
ATOM 569 C C . GLN A 1 82 ? -2.143 -7.614 9.857 1.00 95.94 82 GLN A C 1
ATOM 571 O O . GLN A 1 82 ? -3.000 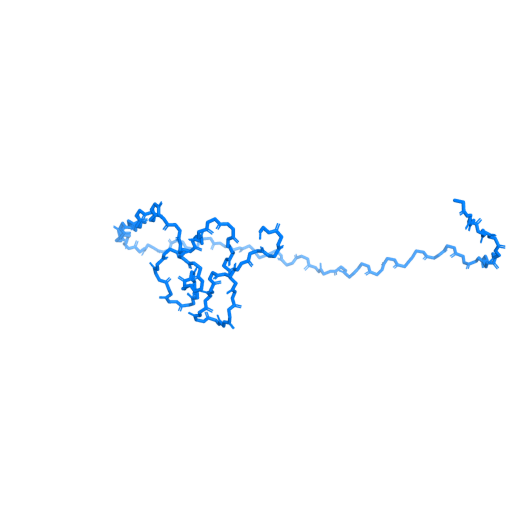-7.044 9.190 1.00 95.94 82 GLN A O 1
ATOM 576 N N . TYR A 1 83 ? -1.215 -6.936 10.544 1.00 95.62 83 TYR A N 1
ATOM 577 C CA . TYR A 1 83 ? -1.139 -5.469 10.653 1.00 95.62 83 TYR A CA 1
ATOM 578 C C . TYR A 1 83 ? -0.082 -4.836 9.733 1.00 95.62 83 TYR A C 1
ATOM 580 O O . TYR A 1 83 ? -0.095 -3.623 9.547 1.00 95.62 83 TYR A O 1
ATOM 588 N N . TYR A 1 84 ? 0.828 -5.627 9.155 1.00 94.81 84 TYR A N 1
ATOM 589 C CA . TYR A 1 84 ? 1.974 -5.124 8.395 1.00 94.81 84 TYR A CA 1
ATOM 590 C C . TYR A 1 84 ? 2.279 -5.997 7.174 1.00 94.81 84 TYR A C 1
ATOM 592 O O . TYR A 1 84 ? 2.679 -7.162 7.287 1.00 94.81 84 TYR A O 1
ATOM 600 N N . TYR A 1 85 ? 2.071 -5.419 5.992 1.00 96.62 85 TYR A N 1
ATOM 601 C CA . TYR A 1 85 ? 2.405 -6.004 4.697 1.00 96.62 85 TYR A CA 1
ATOM 602 C C . TYR A 1 85 ? 3.524 -5.155 4.082 1.00 96.62 85 TYR A C 1
ATOM 604 O O . TYR A 1 85 ? 3.477 -3.927 4.159 1.00 96.62 85 TYR A O 1
ATOM 612 N N . GLN A 1 86 ? 4.530 -5.794 3.490 1.00 96.56 86 GLN A N 1
ATOM 613 C CA . GLN A 1 86 ? 5.785 -5.169 3.079 1.00 96.56 86 GLN A CA 1
ATOM 614 C C . GLN A 1 86 ? 6.018 -5.286 1.572 1.00 96.56 86 GLN A C 1
ATOM 616 O O . GLN A 1 86 ? 5.853 -6.364 1.002 1.00 96.56 86 GLN A O 1
ATOM 621 N N . CYS A 1 87 ? 6.489 -4.218 0.929 1.00 95.69 87 CYS A N 1
ATOM 622 C CA . CYS A 1 87 ? 6.982 -4.302 -0.443 1.00 95.69 87 CYS A CA 1
ATOM 623 C C . CYS A 1 87 ? 8.292 -5.083 -0.491 1.00 95.69 87 CYS A C 1
ATOM 625 O O . CYS A 1 87 ? 9.313 -4.625 0.014 1.00 95.69 87 CYS A O 1
ATOM 627 N N . GLN A 1 88 ? 8.278 -6.255 -1.115 1.00 95.00 88 GLN A N 1
ATOM 628 C CA . GLN A 1 88 ? 9.454 -7.114 -1.260 1.00 95.00 88 GLN A CA 1
ATOM 629 C C . GLN A 1 88 ? 9.779 -7.340 -2.739 1.00 95.00 88 GLN A C 1
ATOM 631 O O . GLN A 1 88 ? 8.860 -7.276 -3.565 1.00 95.00 88 GLN A O 1
ATOM 636 N N . PRO A 1 89 ? 11.037 -7.669 -3.094 1.00 93.69 89 PRO A N 1
ATOM 637 C CA . PRO A 1 89 ? 11.411 -7.893 -4.484 1.00 93.69 89 PRO A CA 1
ATOM 638 C C . PRO A 1 89 ? 10.581 -9.024 -5.098 1.00 93.69 89 PRO A C 1
ATOM 640 O O . PRO A 1 89 ? 10.206 -9.994 -4.421 1.00 93.69 89 PRO A O 1
ATOM 643 N N . VAL A 1 90 ? 10.292 -8.927 -6.391 1.00 89.62 90 VAL A N 1
ATOM 644 C CA . VAL A 1 90 ? 9.844 -10.086 -7.164 1.00 89.62 90 VAL A CA 1
ATOM 645 C C . VAL A 1 90 ? 11.104 -10.825 -7.638 1.00 89.62 90 VAL A C 1
ATOM 647 O O . VAL A 1 90 ? 11.887 -10.236 -8.376 1.00 89.62 90 VAL A O 1
ATOM 650 N N . PRO A 1 91 ? 11.359 -12.077 -7.209 1.00 80.25 91 PRO A N 1
ATOM 651 C CA . PRO A 1 91 ? 12.540 -12.807 -7.660 1.00 80.25 91 PRO A CA 1
ATOM 652 C C . PRO A 1 91 ? 12.428 -13.095 -9.163 1.00 80.25 91 PRO A C 1
ATOM 654 O O . PRO A 1 91 ? 11.507 -13.796 -9.582 1.00 80.25 91 PRO A O 1
ATOM 657 N N . GLY A 1 92 ? 13.351 -12.548 -9.959 1.00 70.25 92 GLY A N 1
ATOM 658 C CA . GLY A 1 92 ? 13.347 -12.668 -11.424 1.00 70.25 92 GLY A CA 1
ATOM 659 C C . GLY A 1 92 ? 13.495 -11.356 -12.208 1.00 70.25 92 GLY A C 1
ATOM 660 O O . GLY A 1 92 ? 13.356 -11.396 -13.429 1.00 70.25 92 GLY A O 1
ATOM 661 N N . PHE A 1 93 ? 13.777 -10.235 -11.536 1.00 55.47 93 PHE A N 1
ATOM 662 C CA . PHE A 1 93 ? 14.167 -8.949 -12.130 1.00 55.47 93 PHE A CA 1
ATOM 663 C C . PHE A 1 93 ? 15.509 -8.490 -11.547 1.00 55.47 93 PHE A C 1
ATOM 665 O O . PHE A 1 93 ? 15.746 -8.806 -10.357 1.00 55.47 93 PHE A O 1
#

Secondary structure (DSSP, 8-state):
---------------------------------------------PPPPPSSPBPTTSEEE-TT--S--PBPTTEEEEEEETTEEEEEE-TT-

Sequence (93 aa):
MTSFKSLLLVVVPAISSTLALTIPAATITSTPVQTGSCFTTTVVTTPPAPTGGVPLWWQCGGLGYTGPDICGAGSKCVPVNQYYYQCQPVPGF